Protein AF-A0A4Q2L4B0-F1 (afdb_monomer)

Solvent-accessible surface area (backbone atoms only — not comparable to full-atom values): 7880 Å² total; per-residue (Å²): 136,70,74,67,60,58,58,49,52,46,48,28,47,76,68,41,53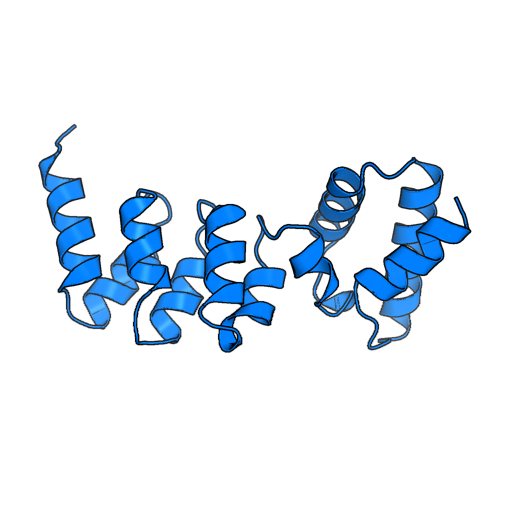,74,67,49,29,42,54,56,28,67,47,70,91,66,54,70,70,46,50,55,49,31,64,65,40,90,52,66,65,37,26,58,42,33,64,69,25,87,75,56,45,47,67,56,41,55,50,43,32,72,79,39,60,90,43,36,68,65,37,21,70,30,96,46,39,47,61,82,42,34,26,69,37,50,48,82,79,49,53,74,67,50,55,51,51,45,35,57,75,68,66,49,50,73,53,21,41,53,41,28,54,49,47,54,51,56,38,50,83,62,68,53,96,39,31,35,45,61,47,42,60,51,13,66,75,76,81

Secondary structure (DSSP, 8-state):
--HHHHHHHHHHHHHS-HHHHHHHHT-SS--HHHHHHHHT-SSHHHHHHHTT-TT--HHHHHHHHHH-GGGHHHHHTSTT--HHHHTTSBGGG--HHHHHHHHHHTT--HHHHHHHHHHHHHHHHTT---BHHHHHHHHHHH-

Sequence (143 aa):
MSNDAERNVIDLARHGTYIERLQVSGLQAIDAEVLEVLLADPDPRIVRATLQNTRVTTEMLRHLARTRPEFTEPAARHVNAPPELMGIDIIWHLGAESVDRFSRHKAATEAQRAAFIREYRQAGERHLHRSVADVWSIAEREG

Organism: NCBI:txid205332

Structure (mmCIF, N/CA/C/O backbone):
data_AF-A0A4Q2L4B0-F1
#
_entry.id   AF-A0A4Q2L4B0-F1
#
loop_
_atom_site.group_PDB
_atom_site.id
_atom_site.type_symbol
_atom_site.label_atom_id
_atom_site.label_alt_id
_atom_site.label_comp_id
_atom_site.label_asym_id
_atom_site.label_entity_id
_atom_site.label_seq_id
_atom_site.pdbx_PDB_ins_code
_atom_site.Cartn_x
_atom_site.Cartn_y
_atom_site.Cartn_z
_atom_site.occupancy
_atom_site.B_iso_or_equiv
_atom_site.auth_seq_id
_atom_site.auth_comp_id
_atom_site.auth_asym_id
_atom_site.auth_atom_id
_atom_site.pdbx_PDB_model_num
ATOM 1 N N . MET A 1 1 ? -1.117 13.606 -28.059 1.00 42.72 1 MET A N 1
ATOM 2 C CA . MET A 1 1 ? 0.245 13.487 -27.492 1.00 42.72 1 MET A CA 1
ATOM 3 C C . MET A 1 1 ? 0.585 12.003 -27.485 1.00 42.72 1 MET A C 1
ATOM 5 O O . MET A 1 1 ? -0.315 11.226 -27.212 1.00 42.72 1 MET A O 1
ATOM 9 N N . SER A 1 2 ? 1.768 11.640 -27.992 1.00 47.88 2 SER A N 1
ATOM 10 C CA . SER A 1 2 ? 2.031 10.395 -28.742 1.00 47.88 2 SER A CA 1
ATOM 11 C C . SER A 1 2 ? 2.142 9.106 -27.909 1.00 47.88 2 SER A C 1
ATOM 13 O O . SER A 1 2 ? 2.792 9.093 -26.870 1.00 47.88 2 SER A O 1
ATOM 15 N N . ASN A 1 3 ? 1.615 8.022 -28.489 1.00 52.94 3 ASN A N 1
ATOM 16 C CA . ASN A 1 3 ? 1.716 6.602 -28.113 1.00 52.94 3 ASN A CA 1
ATOM 17 C C . ASN A 1 3 ? 3.181 6.075 -28.115 1.00 52.94 3 ASN A C 1
ATOM 19 O O . ASN A 1 3 ? 3.482 5.008 -27.588 1.00 52.94 3 ASN A O 1
ATOM 23 N N . ASP A 1 4 ? 4.119 6.833 -28.698 1.00 52.28 4 ASP A N 1
ATOM 24 C CA . ASP A 1 4 ? 5.538 6.452 -28.805 1.00 52.28 4 ASP A CA 1
ATOM 25 C C . ASP A 1 4 ? 6.326 6.627 -27.496 1.00 52.28 4 ASP A C 1
ATOM 27 O O . ASP A 1 4 ? 7.305 5.918 -27.263 1.00 52.28 4 ASP A O 1
ATOM 31 N N . ALA A 1 5 ? 5.916 7.560 -26.627 1.00 56.59 5 ALA A N 1
ATOM 32 C CA . ALA A 1 5 ? 6.576 7.771 -25.336 1.00 56.59 5 ALA A CA 1
ATOM 33 C C . ALA A 1 5 ? 6.221 6.660 -24.332 1.00 56.59 5 ALA A C 1
ATOM 35 O O . ALA A 1 5 ? 7.101 6.161 -23.636 1.00 56.59 5 ALA A O 1
ATOM 36 N N . GLU A 1 6 ? 4.958 6.224 -24.306 1.00 56.88 6 GLU A N 1
ATOM 37 C CA . GLU A 1 6 ? 4.488 5.100 -23.480 1.00 56.88 6 GLU A CA 1
ATOM 38 C C . GLU A 1 6 ? 5.120 3.773 -23.921 1.00 56.88 6 GLU A C 1
ATOM 40 O O . GLU A 1 6 ? 5.590 3.007 -23.078 1.00 56.88 6 GLU A O 1
ATOM 45 N N . ARG A 1 7 ? 5.240 3.546 -25.241 1.00 59.50 7 ARG A N 1
ATOM 46 C CA . ARG A 1 7 ? 5.923 2.368 -25.801 1.00 59.50 7 ARG A CA 1
ATOM 47 C C . ARG A 1 7 ? 7.394 2.284 -25.363 1.00 59.50 7 ARG A C 1
ATOM 49 O O . ARG A 1 7 ? 7.885 1.192 -25.116 1.00 59.50 7 ARG A O 1
ATOM 56 N N . ASN A 1 8 ? 8.068 3.419 -25.171 1.00 83.62 8 ASN A N 1
ATOM 57 C CA . ASN A 1 8 ? 9.431 3.447 -24.633 1.00 83.62 8 ASN A CA 1
ATOM 58 C C . ASN A 1 8 ? 9.473 3.093 -23.131 1.00 83.62 8 ASN A C 1
ATOM 60 O O . ASN A 1 8 ? 10.311 2.313 -22.690 1.00 83.62 8 ASN A O 1
ATOM 64 N N . VAL A 1 9 ? 8.539 3.609 -22.327 1.00 92.31 9 VAL A N 1
ATOM 65 C CA . VAL A 1 9 ? 8.554 3.401 -20.867 1.00 92.31 9 VAL A CA 1
ATOM 66 C C . VAL A 1 9 ? 8.323 1.937 -20.482 1.00 92.31 9 VAL A C 1
ATOM 68 O O . VAL A 1 9 ? 9.018 1.423 -19.602 1.00 92.31 9 VAL A O 1
ATOM 71 N N . ILE A 1 10 ? 7.381 1.250 -21.136 1.00 95.00 10 ILE A N 1
ATOM 72 C CA . ILE A 1 10 ? 7.123 -0.170 -20.852 1.00 95.00 10 ILE A CA 1
ATOM 73 C C . ILE A 1 10 ? 8.299 -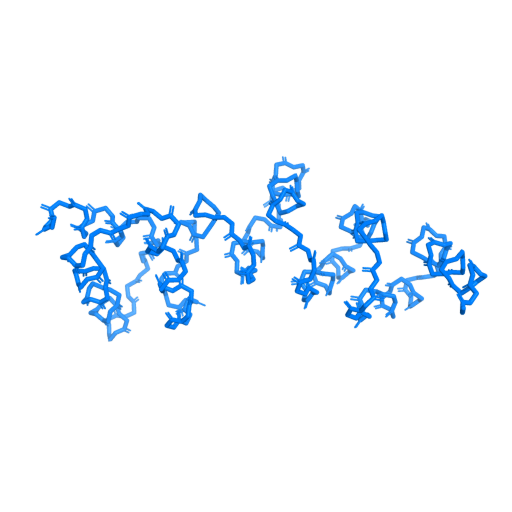1.062 -21.276 1.00 95.00 10 ILE A C 1
ATOM 75 O O . ILE A 1 10 ? 8.648 -1.996 -20.552 1.00 95.00 10 ILE A O 1
ATOM 79 N N . ASP A 1 11 ? 8.960 -0.746 -22.393 1.00 95.12 11 ASP A N 1
ATOM 80 C CA . ASP A 1 11 ? 10.143 -1.477 -22.852 1.00 95.12 11 ASP A CA 1
ATOM 81 C C . ASP A 1 11 ? 11.314 -1.291 -21.879 1.00 95.12 11 ASP A C 1
ATOM 83 O O . ASP A 1 11 ? 11.961 -2.270 -21.500 1.00 95.12 11 ASP A O 1
ATOM 87 N N . LEU A 1 12 ? 11.532 -0.069 -21.378 1.00 95.44 12 LEU A N 1
ATOM 88 C CA . LEU A 1 12 ? 12.518 0.193 -20.328 1.00 95.44 12 LEU A CA 1
ATOM 89 C C . LEU A 1 12 ? 12.186 -0.562 -19.037 1.00 95.44 12 LEU A C 1
ATOM 91 O O . LEU A 1 12 ? 13.081 -1.160 -18.449 1.00 95.44 12 LEU A O 1
ATOM 95 N N . ALA A 1 13 ? 10.920 -0.603 -18.616 1.00 96.50 13 ALA A N 1
ATOM 96 C CA . ALA A 1 13 ? 10.504 -1.344 -17.425 1.00 96.50 13 ALA A CA 1
ATOM 97 C C . ALA A 1 13 ? 10.725 -2.862 -17.555 1.00 96.50 13 ALA A C 1
ATOM 99 O O . ALA A 1 13 ? 11.066 -3.513 -16.572 1.00 96.50 13 ALA A O 1
ATOM 100 N N . ARG A 1 14 ? 10.554 -3.438 -18.751 1.00 96.25 14 ARG A N 1
ATOM 101 C CA . ARG A 1 14 ? 10.717 -4.885 -18.983 1.00 96.25 14 ARG A CA 1
ATOM 102 C C . ARG A 1 14 ? 12.157 -5.300 -19.256 1.00 96.25 14 ARG A C 1
ATOM 104 O O . ARG A 1 14 ? 12.585 -6.375 -18.836 1.00 96.25 14 ARG A O 1
ATOM 111 N N . HIS A 1 15 ? 12.880 -4.483 -20.011 1.00 95.19 15 HIS A N 1
ATOM 112 C CA . HIS A 1 15 ? 14.128 -4.879 -20.665 1.00 95.19 15 HIS A CA 1
ATOM 113 C C . HIS A 1 15 ? 15.272 -3.889 -20.455 1.00 95.19 15 HIS A C 1
ATOM 115 O O . HIS A 1 15 ? 16.407 -4.190 -20.825 1.00 95.19 15 HIS A O 1
ATOM 121 N N . GLY A 1 16 ? 15.002 -2.738 -19.842 1.00 95.31 16 GLY A N 1
ATOM 122 C CA . GLY A 1 16 ? 16.029 -1.775 -19.490 1.00 95.31 16 GLY A CA 1
ATOM 123 C C . GLY A 1 16 ? 17.022 -2.338 -18.477 1.00 95.31 16 GLY A C 1
ATOM 124 O O . GLY A 1 16 ? 16.771 -3.304 -17.747 1.00 95.31 16 GLY A O 1
ATOM 125 N N . THR A 1 17 ? 18.172 -1.692 -18.407 1.00 96.75 17 THR A N 1
ATOM 126 C CA . THR A 1 17 ? 19.157 -1.857 -17.343 1.00 96.75 17 THR A CA 1
ATOM 127 C C . THR A 1 17 ? 18.541 -1.567 -15.972 1.00 96.75 17 THR A C 1
ATOM 129 O O . THR A 1 17 ? 17.500 -0.924 -15.847 1.00 96.75 17 THR A O 1
ATOM 132 N N . TYR A 1 18 ? 19.219 -1.998 -14.904 1.00 96.19 18 TYR A N 1
ATOM 133 C CA . TYR A 1 18 ? 18.809 -1.671 -13.534 1.00 96.19 18 TYR A CA 1
ATOM 134 C C . TYR A 1 18 ? 18.565 -0.162 -13.33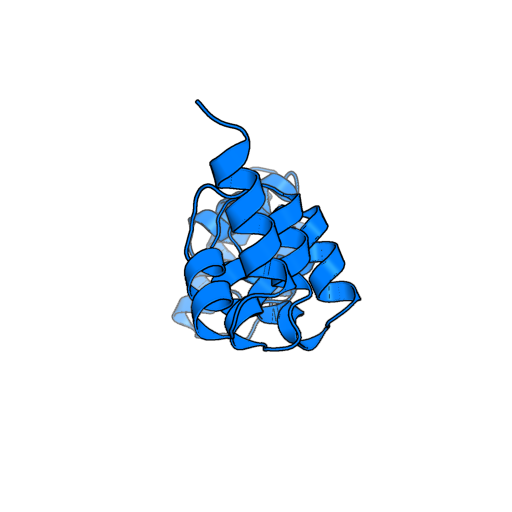4 1.00 96.19 18 TYR A C 1
ATOM 136 O O . TYR A 1 18 ? 17.588 0.222 -12.698 1.00 96.19 18 TYR A O 1
ATOM 144 N N . ILE A 1 19 ? 19.429 0.692 -13.897 1.00 96.62 19 ILE A N 1
ATOM 145 C CA . ILE A 1 19 ? 19.315 2.151 -13.762 1.00 96.62 19 ILE A CA 1
ATOM 146 C C . ILE A 1 19 ? 18.072 2.675 -14.480 1.00 96.62 19 ILE A C 1
ATOM 148 O O . ILE A 1 19 ? 17.344 3.476 -13.902 1.00 96.62 19 ILE A O 1
ATOM 152 N N . GLU A 1 20 ? 17.797 2.199 -15.693 1.00 96.44 20 GLU A N 1
ATOM 153 C CA . GLU A 1 20 ? 16.612 2.608 -16.453 1.00 96.44 20 GLU A CA 1
ATOM 154 C C . GLU A 1 20 ? 15.327 2.169 -15.749 1.00 96.44 20 GLU A C 1
ATOM 156 O O . GLU A 1 20 ? 14.430 2.983 -15.547 1.00 96.44 20 GLU A O 1
ATOM 161 N N . ARG A 1 21 ? 15.256 0.920 -15.271 1.00 97.88 21 ARG A N 1
ATOM 162 C CA . ARG A 1 21 ? 14.095 0.442 -14.503 1.00 97.88 21 ARG A CA 1
ATOM 163 C C . ARG A 1 21 ? 13.897 1.233 -13.213 1.00 97.88 21 ARG A C 1
ATOM 165 O O . ARG A 1 21 ? 12.767 1.579 -12.874 1.00 97.88 21 ARG A O 1
ATOM 172 N N . LEU A 1 22 ? 14.986 1.585 -12.523 1.00 96.38 22 LEU A N 1
ATOM 173 C CA . LEU A 1 22 ? 14.922 2.411 -11.317 1.00 96.38 22 LEU A CA 1
ATOM 174 C C . LEU A 1 22 ? 14.403 3.816 -11.638 1.00 96.38 22 LEU A C 1
ATOM 176 O O . LEU A 1 22 ? 13.554 4.335 -10.91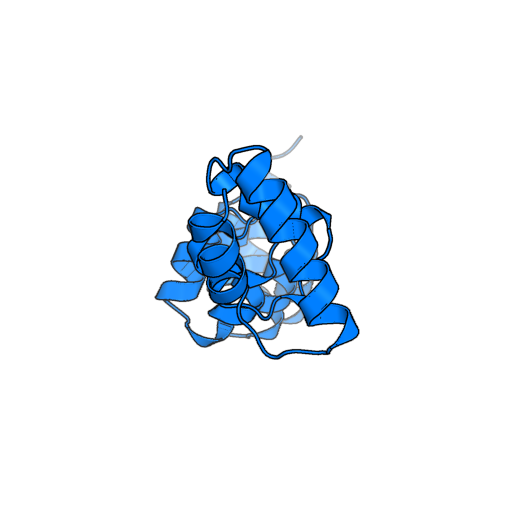5 1.00 96.38 22 LEU A O 1
ATOM 180 N N . GLN A 1 23 ? 14.857 4.416 -12.738 1.00 95.19 23 GLN A N 1
ATOM 181 C CA . GLN A 1 23 ? 14.352 5.706 -13.206 1.00 95.19 23 GLN A CA 1
ATOM 182 C C . GLN A 1 23 ? 12.859 5.642 -13.531 1.00 95.19 23 GLN A C 1
ATOM 184 O O . GLN A 1 23 ? 12.111 6.502 -13.066 1.00 95.19 23 GLN A O 1
ATOM 189 N N . VAL A 1 24 ? 12.412 4.606 -14.252 1.00 96.25 24 VAL A N 1
ATOM 190 C CA . VAL A 1 24 ? 10.988 4.413 -14.561 1.00 96.25 24 VAL A CA 1
ATOM 191 C C . VAL A 1 24 ? 10.167 4.249 -13.280 1.00 96.25 24 VAL A C 1
ATOM 193 O O . VAL A 1 24 ? 9.121 4.879 -13.152 1.00 96.25 24 VAL A O 1
ATOM 196 N N . SER A 1 25 ? 10.658 3.496 -12.290 1.00 95.94 25 SER A N 1
ATOM 197 C CA . SER A 1 25 ? 9.962 3.320 -11.004 1.00 95.94 25 SER A CA 1
ATOM 198 C C . SER A 1 25 ? 9.775 4.613 -10.201 1.00 95.94 25 SER A C 1
ATOM 200 O O . SER A 1 25 ? 8.859 4.703 -9.386 1.00 95.94 25 SER A O 1
ATOM 202 N N . GLY A 1 26 ? 10.611 5.628 -10.445 1.00 93.19 26 GLY A N 1
ATOM 203 C CA . GLY A 1 26 ? 10.489 6.949 -9.828 1.00 93.19 26 GLY A CA 1
ATOM 204 C C . GLY A 1 26 ? 9.459 7.864 -10.498 1.00 93.19 26 GLY A C 1
ATOM 205 O O . GLY A 1 26 ? 9.128 8.917 -9.949 1.00 93.19 26 GLY A O 1
ATOM 206 N N . LEU A 1 27 ? 8.940 7.497 -11.672 1.00 93.88 27 LEU A N 1
ATOM 207 C CA . LEU A 1 27 ? 7.930 8.285 -12.372 1.00 93.88 27 LEU A CA 1
ATOM 208 C C . LEU A 1 27 ? 6.572 8.125 -11.683 1.00 93.88 27 LEU A C 1
ATOM 210 O O . LEU A 1 27 ? 6.104 7.013 -11.468 1.00 93.88 27 LEU A O 1
ATOM 214 N N . GLN A 1 28 ? 5.909 9.240 -11.366 1.00 90.56 28 GLN A N 1
ATOM 215 C CA . GLN A 1 28 ? 4.589 9.222 -10.715 1.00 90.56 28 GLN A CA 1
ATOM 216 C C . GLN A 1 28 ? 3.435 9.010 -11.704 1.00 90.56 28 GLN A C 1
ATOM 218 O O . GLN A 1 28 ? 2.405 8.443 -11.350 1.00 90.56 28 GLN A O 1
ATOM 223 N N . ALA A 1 29 ? 3.599 9.444 -12.953 1.00 90.19 29 ALA A N 1
ATOM 224 C CA . ALA A 1 29 ? 2.587 9.338 -14.000 1.00 90.19 29 ALA A CA 1
ATOM 225 C C . ALA A 1 29 ? 2.950 8.225 -14.994 1.00 90.19 29 ALA A C 1
ATOM 227 O O . ALA A 1 29 ? 3.299 8.505 -16.135 1.00 90.19 29 ALA A O 1
ATOM 228 N N . ILE A 1 30 ? 2.894 6.976 -14.529 1.00 92.62 30 ILE A N 1
ATOM 229 C CA . ILE A 1 30 ? 3.030 5.774 -15.363 1.00 92.62 30 ILE A CA 1
ATOM 230 C C . ILE A 1 30 ? 1.771 4.921 -15.269 1.00 92.62 30 ILE A C 1
ATOM 232 O O . ILE A 1 30 ? 1.031 4.981 -14.279 1.00 92.62 30 ILE A O 1
ATOM 236 N N . ASP A 1 31 ? 1.525 4.154 -16.322 1.00 94.00 31 ASP A N 1
ATOM 237 C CA . ASP A 1 31 ? 0.328 3.337 -16.436 1.00 94.00 31 ASP A CA 1
ATOM 238 C C . ASP A 1 31 ? 0.374 2.095 -15.553 1.00 94.00 31 ASP A C 1
ATOM 240 O O . ASP A 1 31 ? 1.430 1.637 -15.111 1.00 94.00 31 ASP A O 1
ATOM 244 N N . ALA A 1 32 ? -0.813 1.533 -15.321 1.00 94.81 32 ALA A N 1
ATOM 245 C CA . ALA A 1 32 ? -0.992 0.339 -14.507 1.00 94.81 32 ALA A CA 1
ATOM 246 C C . ALA A 1 32 ? -0.132 -0.835 -15.002 1.00 94.81 32 ALA A C 1
ATOM 248 O O . ALA A 1 32 ? 0.496 -1.503 -14.188 1.00 94.81 32 ALA A O 1
ATOM 249 N N . GLU A 1 33 ? -0.029 -1.036 -16.319 1.00 95.62 33 GLU A N 1
ATOM 250 C CA . GLU A 1 33 ? 0.789 -2.111 -16.896 1.00 95.62 33 GLU A CA 1
ATOM 251 C C . GLU A 1 33 ? 2.281 -1.956 -16.549 1.00 95.62 33 GLU A C 1
ATOM 253 O O . GLU A 1 33 ? 2.948 -2.930 -16.202 1.00 95.62 33 GLU A O 1
ATOM 258 N N . VAL A 1 34 ? 2.809 -0.726 -16.575 1.00 97.12 34 VAL A N 1
ATOM 259 C CA . VAL A 1 34 ? 4.204 -0.443 -16.199 1.00 97.12 34 VAL A CA 1
ATOM 260 C C . VAL A 1 34 ? 4.421 -0.727 -14.712 1.00 97.12 34 VAL A C 1
ATOM 262 O O . VAL A 1 34 ? 5.415 -1.348 -14.339 1.00 97.12 34 VAL A O 1
ATOM 265 N N . LEU A 1 35 ? 3.478 -0.315 -13.858 1.00 98.00 35 LEU A N 1
ATOM 266 C CA . LEU A 1 35 ? 3.532 -0.589 -12.420 1.00 98.00 35 LEU A CA 1
ATOM 267 C C . LEU A 1 35 ? 3.529 -2.093 -12.128 1.00 98.00 35 LEU A C 1
ATOM 269 O O . LEU A 1 35 ? 4.320 -2.545 -11.307 1.00 98.00 35 LEU A O 1
ATOM 273 N N . GLU A 1 36 ? 2.689 -2.876 -12.807 1.00 97.75 36 GLU A N 1
ATOM 274 C CA . GLU A 1 36 ? 2.648 -4.335 -12.640 1.00 97.75 36 GLU A CA 1
ATOM 275 C C . GLU A 1 36 ? 3.983 -4.989 -13.001 1.00 97.75 36 GLU A C 1
ATOM 277 O O . GLU A 1 36 ? 4.484 -5.817 -12.237 1.00 97.75 36 GLU A O 1
ATOM 282 N N . VAL A 1 37 ? 4.599 -4.571 -14.113 1.00 97.88 37 VAL A N 1
ATOM 283 C CA . VAL A 1 37 ? 5.932 -5.045 -14.512 1.00 97.88 37 VAL A CA 1
ATOM 284 C C . VAL A 1 37 ? 6.970 -4.733 -13.432 1.00 97.88 37 VAL A C 1
ATOM 286 O O . VAL A 1 37 ? 7.726 -5.618 -13.035 1.00 97.88 37 VAL A O 1
ATOM 289 N N . LEU A 1 38 ? 6.995 -3.502 -12.921 1.00 98.25 38 LEU A N 1
ATOM 290 C CA . LEU A 1 38 ? 7.986 -3.086 -11.928 1.00 98.25 38 LEU A CA 1
ATOM 291 C C . LEU A 1 38 ? 7.765 -3.712 -10.540 1.00 98.25 38 LEU A C 1
ATOM 293 O O . LEU A 1 38 ? 8.728 -3.989 -9.825 1.00 98.25 38 LEU A O 1
ATOM 297 N N . LEU A 1 39 ? 6.519 -3.982 -10.141 1.00 98.38 39 LEU A N 1
ATOM 298 C CA . LEU A 1 39 ? 6.218 -4.709 -8.898 1.00 98.38 39 LEU A CA 1
ATOM 299 C C . LEU A 1 39 ? 6.627 -6.190 -8.980 1.00 98.38 39 LEU A C 1
ATOM 301 O O . LEU A 1 39 ? 6.937 -6.817 -7.960 1.00 98.38 39 LEU A O 1
ATOM 305 N N . ALA A 1 40 ? 6.680 -6.740 -10.193 1.00 97.94 40 ALA A N 1
ATOM 306 C CA . ALA A 1 40 ? 7.211 -8.068 -10.470 1.00 97.94 40 ALA A CA 1
ATOM 307 C C . ALA A 1 40 ? 8.744 -8.094 -10.657 1.00 97.94 40 ALA A C 1
ATOM 309 O O . ALA A 1 40 ? 9.303 -9.177 -10.833 1.00 97.94 40 ALA A O 1
ATOM 310 N N . ASP A 1 41 ? 9.440 -6.949 -10.589 1.00 98.31 41 ASP A N 1
ATOM 311 C CA . ASP A 1 41 ? 10.884 -6.874 -10.846 1.00 98.31 41 ASP A CA 1
ATOM 312 C C . ASP A 1 41 ? 11.680 -7.760 -9.869 1.00 98.31 41 ASP A C 1
ATOM 314 O O . ASP A 1 41 ? 11.435 -7.728 -8.654 1.00 98.31 41 ASP A O 1
ATOM 318 N N . PRO A 1 42 ? 12.651 -8.555 -10.349 1.00 96.88 42 PRO A N 1
ATOM 319 C CA . PRO A 1 42 ? 13.456 -9.400 -9.477 1.00 96.88 42 PRO A CA 1
ATOM 320 C C . PRO A 1 42 ? 14.292 -8.607 -8.459 1.00 96.88 42 PRO A C 1
ATOM 322 O O . PRO A 1 42 ? 14.573 -9.148 -7.390 1.00 96.88 42 PRO A O 1
ATOM 325 N N . ASP A 1 43 ? 14.680 -7.354 -8.738 1.00 97.94 43 ASP A N 1
ATOM 326 C CA . ASP A 1 43 ? 15.449 -6.526 -7.802 1.00 97.94 43 ASP A CA 1
ATOM 327 C C . ASP A 1 43 ? 14.521 -5.840 -6.774 1.00 97.94 43 ASP A C 1
ATOM 329 O O . ASP A 1 43 ? 13.705 -4.980 -7.129 1.00 97.94 43 ASP A O 1
ATOM 333 N N . PRO A 1 44 ? 14.669 -6.133 -5.465 1.00 97.62 44 PRO A N 1
ATOM 334 C CA . PRO A 1 44 ? 13.824 -5.550 -4.426 1.00 97.62 44 PRO A CA 1
ATOM 335 C C . PRO A 1 44 ? 13.863 -4.023 -4.327 1.00 97.62 44 PRO A C 1
ATOM 337 O O . PRO A 1 44 ? 12.932 -3.424 -3.783 1.00 97.62 44 PRO A O 1
ATOM 340 N N . ARG A 1 45 ? 14.929 -3.374 -4.807 1.00 97.25 45 ARG A N 1
ATOM 341 C CA . ARG A 1 45 ? 15.052 -1.910 -4.794 1.00 97.25 45 ARG A CA 1
ATOM 342 C C . ARG A 1 45 ? 14.091 -1.267 -5.787 1.00 97.25 45 ARG A C 1
ATOM 344 O O . ARG A 1 45 ? 13.508 -0.239 -5.455 1.00 97.25 45 ARG A O 1
ATOM 351 N N . ILE A 1 46 ? 13.871 -1.903 -6.939 1.00 98.31 46 ILE A N 1
ATOM 352 C CA . ILE A 1 46 ? 12.899 -1.452 -7.944 1.00 98.31 46 ILE A CA 1
ATOM 353 C C . ILE A 1 46 ? 11.482 -1.557 -7.388 1.00 98.31 46 ILE A C 1
ATOM 355 O O . ILE A 1 46 ? 10.722 -0.593 -7.439 1.00 98.31 46 ILE A O 1
ATOM 359 N N . VAL A 1 47 ? 11.148 -2.686 -6.761 1.00 98.44 47 VAL A N 1
ATOM 360 C CA . VAL A 1 47 ? 9.830 -2.892 -6.140 1.00 98.44 47 VAL A CA 1
ATOM 361 C C . VAL A 1 47 ? 9.570 -1.849 -5.051 1.00 98.44 47 VAL A C 1
ATOM 363 O O . VAL A 1 47 ? 8.516 -1.218 -5.028 1.00 98.44 47 VAL A O 1
ATOM 366 N N . ARG A 1 48 ? 10.548 -1.605 -4.165 1.00 97.25 48 ARG A N 1
ATOM 367 C CA . ARG A 1 48 ? 10.430 -0.597 -3.094 1.00 97.25 48 ARG A CA 1
ATOM 368 C C . ARG A 1 48 ? 10.271 0.822 -3.634 1.00 97.25 48 ARG A C 1
ATOM 370 O O . ARG A 1 48 ? 9.487 1.581 -3.069 1.00 97.25 48 ARG A O 1
ATOM 377 N N . ALA A 1 49 ? 10.992 1.174 -4.697 1.00 97.31 49 ALA A N 1
ATOM 378 C CA . ALA A 1 49 ? 10.840 2.464 -5.363 1.00 97.31 49 ALA A CA 1
ATOM 379 C C . ALA A 1 49 ? 9.454 2.595 -6.014 1.00 97.31 49 ALA A C 1
ATOM 381 O O . ALA A 1 49 ? 8.785 3.607 -5.836 1.00 97.31 49 ALA A O 1
ATOM 382 N N . THR A 1 50 ? 8.970 1.530 -6.655 1.00 98.00 50 THR A N 1
ATOM 383 C CA . THR A 1 50 ? 7.635 1.476 -7.272 1.00 98.00 50 THR A CA 1
ATOM 384 C C . THR A 1 50 ? 6.520 1.639 -6.240 1.00 98.00 50 THR A C 1
ATOM 386 O O . THR A 1 50 ? 5.542 2.334 -6.493 1.00 98.00 50 THR A O 1
ATOM 389 N N . LEU A 1 51 ? 6.689 1.086 -5.035 1.00 97.19 51 LEU A N 1
ATOM 390 C CA . LEU A 1 51 ? 5.780 1.297 -3.902 1.00 97.19 51 LEU A CA 1
ATOM 391 C C . LEU A 1 51 ? 5.770 2.744 -3.370 1.00 97.19 51 LEU A C 1
ATOM 393 O O . LEU A 1 51 ? 5.036 3.028 -2.436 1.00 97.19 51 LEU A O 1
ATOM 397 N N . GLN A 1 52 ? 6.562 3.672 -3.909 1.00 95.31 52 GLN A N 1
ATOM 398 C CA . GLN A 1 52 ? 6.395 5.107 -3.631 1.00 95.31 52 GLN A CA 1
ATOM 399 C C . GLN A 1 52 ? 5.416 5.780 -4.606 1.00 95.31 52 GLN A C 1
ATOM 401 O O . GLN A 1 52 ? 5.119 6.969 -4.470 1.00 95.31 52 GLN A O 1
ATOM 406 N N . ASN A 1 53 ? 4.925 5.058 -5.615 1.00 96.19 53 ASN A N 1
ATOM 407 C CA . ASN A 1 53 ? 3.989 5.590 -6.589 1.00 96.19 53 ASN A CA 1
ATOM 408 C C . ASN A 1 53 ? 2.544 5.480 -6.078 1.00 96.19 53 ASN A C 1
ATOM 410 O O . ASN A 1 53 ? 1.986 4.395 -5.925 1.00 96.19 53 ASN A O 1
ATOM 414 N N . THR A 1 54 ? 1.898 6.633 -5.902 1.00 94.19 54 THR A N 1
ATOM 415 C CA . THR A 1 54 ? 0.521 6.741 -5.385 1.00 94.19 54 THR A CA 1
ATOM 416 C C . THR A 1 54 ? -0.556 6.140 -6.297 1.00 94.19 54 THR A C 1
ATOM 418 O O . THR A 1 54 ? -1.702 5.998 -5.872 1.00 94.19 54 THR A O 1
ATOM 421 N N . ARG A 1 55 ? -0.217 5.760 -7.534 1.00 95.94 55 ARG A N 1
ATOM 422 C CA . ARG A 1 55 ? -1.101 5.058 -8.477 1.00 95.94 55 ARG A CA 1
ATOM 423 C C . ARG A 1 55 ? -1.064 3.540 -8.311 1.00 95.94 55 ARG A C 1
ATOM 425 O O . ARG A 1 55 ? -1.899 2.866 -8.910 1.00 95.94 55 ARG A O 1
ATOM 432 N N . VAL A 1 56 ? -0.159 2.991 -7.490 1.00 97.25 56 VAL A N 1
ATOM 433 C CA . VAL A 1 56 ? -0.206 1.572 -7.112 1.00 97.25 56 VAL A CA 1
ATOM 434 C C . VAL A 1 56 ? -1.530 1.301 -6.404 1.00 97.25 56 VAL A C 1
ATOM 436 O O . VAL A 1 56 ? -1.844 1.897 -5.369 1.00 97.25 56 VAL A O 1
ATOM 439 N N . THR A 1 57 ? -2.330 0.420 -6.991 1.00 96.69 57 THR A N 1
ATOM 440 C CA . THR A 1 57 ? -3.702 0.164 -6.550 1.00 96.69 57 THR A CA 1
ATOM 441 C C . THR A 1 57 ? -3.754 -0.827 -5.392 1.00 96.69 57 THR A C 1
ATOM 443 O O . THR A 1 57 ? -2.831 -1.607 -5.163 1.00 96.69 57 THR A O 1
ATOM 446 N N . THR A 1 58 ? -4.883 -0.852 -4.687 1.00 95.25 58 THR A N 1
ATOM 447 C CA . THR A 1 58 ? -5.164 -1.864 -3.664 1.00 95.25 58 THR A CA 1
ATOM 448 C C . THR A 1 58 ? -5.013 -3.296 -4.191 1.00 95.25 58 THR A C 1
ATOM 450 O O . THR A 1 58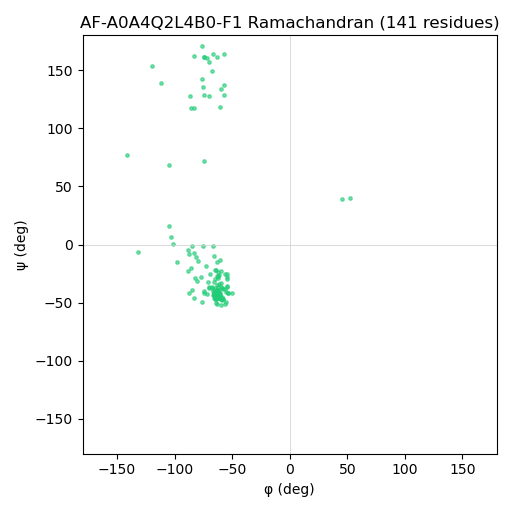 ? -4.426 -4.133 -3.507 1.00 95.25 58 THR A O 1
ATOM 453 N N . GLU A 1 59 ? -5.481 -3.581 -5.410 1.00 97.44 59 GLU A N 1
ATOM 454 C CA . GLU A 1 59 ? -5.364 -4.917 -6.013 1.00 97.44 59 GLU A CA 1
ATOM 455 C C . GLU A 1 59 ? -3.911 -5.300 -6.301 1.00 97.44 59 GLU A C 1
ATOM 457 O O . GLU A 1 59 ? -3.504 -6.427 -6.017 1.00 97.44 59 GLU A O 1
ATOM 462 N N . MET A 1 60 ? -3.095 -4.354 -6.776 1.00 98.25 60 MET A N 1
ATOM 463 C CA . MET A 1 60 ? -1.658 -4.574 -6.966 1.00 98.25 60 MET A CA 1
ATOM 464 C C . MET A 1 60 ? -0.954 -4.890 -5.642 1.00 98.25 60 MET A C 1
ATOM 466 O O . MET A 1 60 ? -0.136 -5.805 -5.589 1.00 98.25 60 MET A O 1
ATOM 470 N N . LEU A 1 61 ? -1.294 -4.187 -4.555 1.00 97.94 61 LEU A N 1
ATOM 471 C CA . LEU A 1 61 ? -0.725 -4.447 -3.226 1.00 97.94 61 LEU A CA 1
ATOM 472 C C . LEU A 1 61 ? -1.126 -5.823 -2.689 1.00 97.94 61 LEU A C 1
ATOM 474 O O . LEU A 1 61 ? -0.277 -6.543 -2.164 1.00 97.94 61 LEU A O 1
ATOM 478 N N . ARG A 1 62 ? -2.400 -6.212 -2.847 1.00 97.00 62 ARG A N 1
ATOM 479 C CA . ARG A 1 62 ? -2.885 -7.558 -2.492 1.00 97.00 62 ARG A CA 1
ATOM 480 C C . ARG A 1 62 ? -2.141 -8.629 -3.270 1.00 97.00 62 ARG A C 1
ATOM 482 O O . ARG A 1 62 ? -1.698 -9.620 -2.689 1.00 97.00 62 ARG A O 1
ATOM 489 N N . HIS A 1 63 ? -2.005 -8.428 -4.579 1.00 97.88 63 HIS A N 1
ATOM 490 C CA . HIS A 1 63 ? -1.279 -9.347 -5.436 1.00 97.88 63 HIS A CA 1
ATOM 491 C C . HIS A 1 63 ? 0.174 -9.481 -4.973 1.00 97.88 63 HIS A C 1
ATOM 493 O O . HIS A 1 63 ? 0.603 -10.600 -4.702 1.00 97.88 63 HIS A O 1
ATOM 499 N N . LEU A 1 64 ? 0.875 -8.356 -4.793 1.00 98.12 64 LEU A N 1
ATOM 500 C CA . LEU A 1 64 ? 2.266 -8.314 -4.352 1.00 98.12 64 LEU A CA 1
ATOM 501 C C . LEU A 1 64 ? 2.469 -9.035 -3.016 1.00 98.12 64 LEU A C 1
ATOM 503 O O . LEU A 1 64 ? 3.327 -9.906 -2.934 1.00 98.12 64 LEU A O 1
ATOM 507 N N . ALA A 1 65 ? 1.674 -8.718 -1.990 1.00 96.88 65 ALA A N 1
ATOM 508 C CA . ALA A 1 65 ? 1.802 -9.337 -0.668 1.00 96.88 65 ALA A CA 1
ATOM 509 C C . ALA A 1 65 ? 1.567 -10.858 -0.711 1.00 96.88 65 ALA A C 1
ATOM 511 O O . ALA A 1 65 ? 2.211 -11.614 0.014 1.00 96.88 65 ALA A O 1
ATOM 512 N N . ARG A 1 66 ? 0.677 -11.325 -1.595 1.00 97.06 66 ARG A N 1
ATOM 513 C CA . ARG A 1 66 ? 0.396 -12.753 -1.785 1.00 97.06 66 ARG A CA 1
ATOM 514 C C . ARG A 1 66 ? 1.512 -13.482 -2.532 1.00 97.06 66 ARG A C 1
ATOM 516 O O . ARG A 1 66 ? 1.818 -14.618 -2.189 1.00 97.06 66 ARG A O 1
ATOM 523 N N . THR A 1 67 ? 2.071 -12.881 -3.580 1.00 97.56 67 THR A N 1
ATOM 524 C CA . THR A 1 67 ? 3.077 -13.538 -4.432 1.00 97.56 67 THR A CA 1
ATOM 525 C C . THR A 1 67 ? 4.502 -13.344 -3.932 1.00 97.56 67 THR A C 1
ATOM 527 O O . THR A 1 67 ? 5.376 -14.131 -4.284 1.00 97.56 67 THR A O 1
ATOM 530 N N . ARG A 1 68 ? 4.745 -12.297 -3.137 1.00 97.31 68 ARG A N 1
ATOM 531 C CA . ARG A 1 68 ? 6.058 -11.903 -2.617 1.00 97.31 68 ARG A CA 1
ATOM 532 C C . ARG A 1 68 ? 5.935 -11.417 -1.165 1.00 97.31 68 ARG A C 1
ATOM 534 O O . ARG A 1 68 ? 5.931 -10.205 -0.912 1.00 97.31 68 ARG A O 1
ATOM 541 N N . PRO A 1 69 ? 5.799 -12.348 -0.200 1.00 95.62 69 PRO A N 1
ATOM 542 C CA . PRO A 1 69 ? 5.547 -12.027 1.205 1.00 95.62 69 PRO A CA 1
ATOM 543 C C . PRO A 1 69 ? 6.565 -11.064 1.829 1.00 95.62 69 PRO A C 1
ATOM 545 O O . PRO A 1 69 ? 6.216 -10.323 2.748 1.00 95.62 69 PRO A O 1
ATOM 548 N N . GLU A 1 70 ? 7.792 -11.007 1.305 1.00 95.62 70 GLU A N 1
ATOM 549 C CA . GLU A 1 70 ? 8.842 -10.081 1.732 1.00 95.62 70 GLU A CA 1
ATOM 550 C C . GLU A 1 70 ? 8.502 -8.590 1.516 1.00 95.62 70 GLU A C 1
ATOM 552 O O . GLU A 1 70 ? 9.143 -7.720 2.110 1.00 95.62 70 GLU A O 1
ATOM 557 N N . PHE A 1 71 ? 7.479 -8.274 0.711 1.00 96.75 71 PHE A N 1
ATOM 558 C CA . PHE A 1 71 ? 6.967 -6.910 0.517 1.00 96.75 71 PHE A CA 1
ATOM 559 C C . PHE A 1 71 ? 5.665 -6.621 1.268 1.00 96.75 71 PHE A C 1
ATOM 561 O O . PHE A 1 71 ? 5.120 -5.530 1.111 1.00 96.75 71 PHE A O 1
ATOM 568 N N . THR A 1 72 ? 5.184 -7.536 2.113 1.00 95.31 72 THR A N 1
ATOM 569 C CA . THR A 1 72 ? 3.945 -7.334 2.886 1.00 95.31 72 THR A CA 1
ATOM 570 C C . THR A 1 72 ? 4.024 -6.091 3.772 1.00 95.31 72 THR A C 1
ATOM 572 O O . THR A 1 72 ? 3.122 -5.259 3.740 1.00 95.31 72 THR A O 1
ATOM 575 N N . GLU A 1 73 ? 5.121 -5.910 4.511 1.00 91.62 73 GLU A N 1
ATOM 576 C CA . GLU A 1 73 ? 5.325 -4.731 5.365 1.00 91.62 73 GLU A CA 1
ATOM 577 C C . GLU A 1 73 ? 5.411 -3.416 4.559 1.00 91.62 73 GLU A C 1
ATOM 579 O O . GLU A 1 73 ? 4.670 -2.480 4.867 1.00 91.62 73 GLU A O 1
ATOM 584 N N . PRO A 1 74 ? 6.243 -3.301 3.499 1.00 93.56 74 PRO A N 1
ATOM 585 C CA . PRO A 1 74 ? 6.198 -2.151 2.596 1.00 93.56 74 PRO A CA 1
ATOM 586 C C . PRO A 1 74 ? 4.809 -1.868 2.009 1.00 93.56 74 PRO A C 1
ATOM 588 O O . PRO A 1 74 ? 4.402 -0.710 1.940 1.00 93.56 74 PRO A O 1
ATOM 591 N N . ALA A 1 75 ? 4.071 -2.906 1.607 1.00 95.00 75 ALA A N 1
ATOM 592 C CA . ALA A 1 75 ? 2.7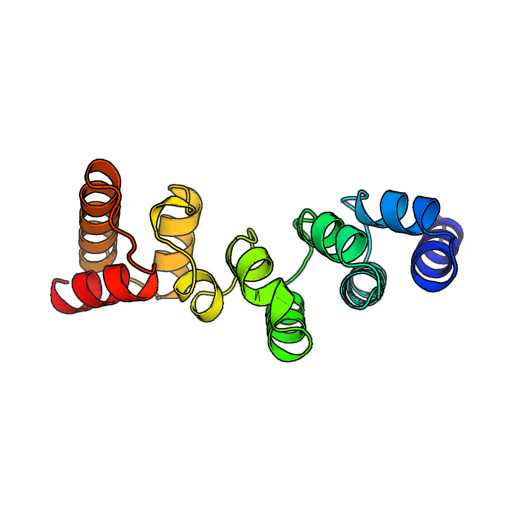32 -2.768 1.046 1.00 95.00 75 ALA A CA 1
ATOM 593 C C . ALA A 1 75 ? 1.713 -2.281 2.088 1.00 95.00 75 ALA A C 1
ATOM 595 O O . ALA A 1 75 ? 0.859 -1.464 1.756 1.00 95.00 75 ALA A O 1
ATOM 596 N N . ALA A 1 76 ? 1.829 -2.721 3.346 1.00 92.38 76 ALA A N 1
ATOM 597 C CA . ALA A 1 76 ? 0.990 -2.275 4.460 1.00 92.38 76 ALA A CA 1
ATOM 598 C C . ALA A 1 76 ? 1.137 -0.774 4.764 1.00 92.38 76 ALA A C 1
ATOM 600 O O . ALA A 1 76 ? 0.181 -0.137 5.208 1.00 92.38 76 ALA A O 1
ATOM 601 N N . ARG A 1 77 ? 2.311 -0.198 4.472 1.00 90.25 77 ARG A N 1
ATOM 602 C CA . ARG A 1 77 ? 2.608 1.238 4.630 1.00 90.25 77 ARG A CA 1
ATOM 603 C C . ARG A 1 77 ? 2.153 2.100 3.458 1.00 90.25 77 ARG A C 1
ATOM 605 O O . ARG A 1 77 ? 2.245 3.325 3.532 1.00 90.25 77 ARG A O 1
ATOM 612 N N . HIS A 1 78 ? 1.687 1.491 2.371 1.00 92.38 78 HIS A N 1
ATOM 613 C CA . HIS A 1 78 ? 1.301 2.229 1.179 1.00 92.38 78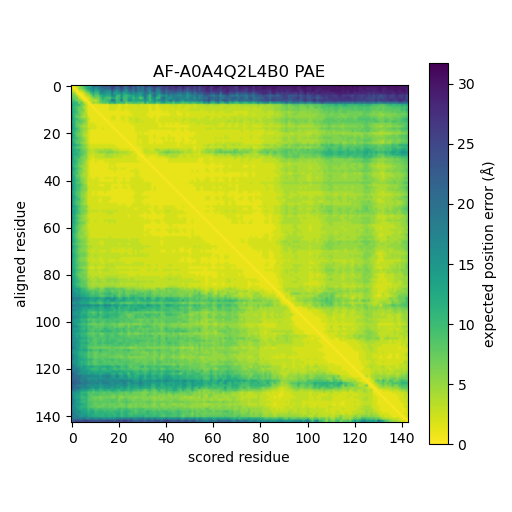 HIS A CA 1
ATOM 614 C C . HIS A 1 78 ? 0.058 3.102 1.412 1.00 92.38 78 HIS A C 1
ATOM 616 O O . HIS A 1 78 ? -0.863 2.735 2.144 1.00 92.38 78 HIS A O 1
ATOM 622 N N . VAL A 1 79 ? -0.034 4.235 0.711 1.00 89.25 79 VAL A N 1
ATOM 623 C CA . VAL A 1 79 ? -1.193 5.142 0.803 1.00 89.25 79 VAL A CA 1
ATOM 624 C C . VAL A 1 79 ? -2.509 4.476 0.360 1.00 89.25 79 VAL A C 1
ATOM 626 O O . VAL A 1 79 ? -3.580 4.809 0.851 1.00 89.25 79 VAL A O 1
ATOM 629 N N . ASN A 1 80 ? -2.438 3.470 -0.506 1.00 92.31 80 ASN A N 1
ATOM 630 C CA . ASN A 1 80 ? -3.606 2.704 -0.962 1.00 92.31 80 ASN A CA 1
ATOM 631 C C . ASN A 1 80 ? -3.694 1.304 -0.334 1.00 92.31 80 ASN A C 1
A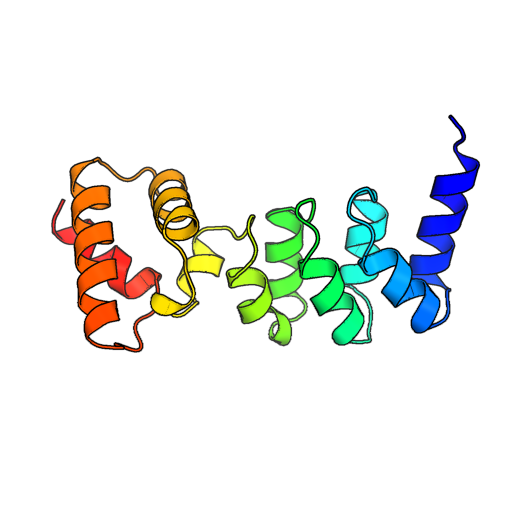TOM 633 O O . ASN A 1 80 ? -4.395 0.437 -0.867 1.00 92.31 80 ASN A O 1
ATOM 637 N N . ALA A 1 81 ? -2.956 1.059 0.755 1.00 92.81 81 ALA A N 1
ATOM 638 C CA . ALA A 1 81 ? -3.002 -0.211 1.467 1.00 92.81 81 ALA A CA 1
ATOM 639 C C . ALA A 1 81 ? -4.439 -0.515 1.923 1.00 92.81 81 ALA A C 1
ATOM 641 O O . ALA A 1 81 ? -5.073 0.342 2.544 1.00 92.81 81 ALA A O 1
ATOM 642 N N . PRO A 1 82 ? -4.975 -1.710 1.628 1.00 91.81 82 PRO A N 1
ATOM 643 C CA . PRO A 1 82 ? -6.262 -2.117 2.161 1.00 91.81 82 PRO A CA 1
ATOM 644 C C . PRO A 1 82 ? -6.170 -2.423 3.665 1.00 91.81 82 PRO A C 1
ATOM 646 O O . PRO A 1 82 ? -5.081 -2.727 4.165 1.00 91.81 82 PRO A O 1
ATOM 649 N N . PRO A 1 83 ? -7.301 -2.416 4.396 1.00 88.44 83 PRO A N 1
ATOM 650 C CA . PRO A 1 83 ? -7.321 -2.595 5.850 1.00 88.44 83 PRO A CA 1
ATOM 651 C C . PRO A 1 83 ? -6.659 -3.876 6.337 1.00 88.44 83 PRO A C 1
ATOM 653 O O . PRO A 1 83 ? -6.005 -3.865 7.373 1.00 88.44 83 PRO A O 1
ATOM 656 N N . GLU A 1 84 ? -6.825 -4.981 5.614 1.00 91.44 84 GLU A N 1
ATOM 657 C CA . GLU A 1 84 ? -6.205 -6.256 5.965 1.00 91.44 84 GLU A CA 1
ATOM 658 C C . GLU A 1 84 ? -4.674 -6.212 5.893 1.00 91.44 84 GLU A C 1
ATOM 660 O O . GLU A 1 84 ? -4.027 -6.893 6.681 1.00 91.44 84 GLU A O 1
ATOM 665 N N . LEU A 1 85 ? -4.091 -5.378 5.020 1.00 92.25 85 LEU A N 1
ATOM 666 C CA . LEU A 1 85 ? -2.644 -5.155 4.988 1.00 92.25 85 LEU A CA 1
ATOM 667 C C . LEU A 1 85 ? -2.222 -4.118 6.028 1.00 92.25 85 LEU A C 1
ATOM 669 O O . LEU A 1 85 ? -1.289 -4.371 6.782 1.00 92.25 85 LEU A O 1
ATOM 673 N N . MET A 1 86 ? -2.935 -2.990 6.133 1.00 90.56 86 MET A N 1
ATOM 674 C CA . MET A 1 86 ? -2.666 -1.968 7.158 1.00 90.56 86 MET A CA 1
ATOM 675 C C . MET A 1 86 ? -2.680 -2.561 8.572 1.00 90.56 86 MET A C 1
ATOM 677 O O . MET A 1 86 ? -1.877 -2.168 9.410 1.00 90.56 86 MET A O 1
ATOM 681 N N . GLY A 1 87 ? -3.570 -3.530 8.815 1.00 87.69 87 GLY A N 1
ATOM 682 C CA . GLY A 1 87 ? -3.719 -4.249 10.076 1.00 87.69 87 GLY A CA 1
ATOM 683 C C . GLY A 1 87 ? -2.445 -4.931 10.575 1.00 87.69 87 GLY A C 1
ATOM 684 O O . GLY A 1 87 ? -2.326 -5.128 11.780 1.00 87.69 87 GLY A O 1
ATOM 685 N N . ILE A 1 88 ? -1.515 -5.269 9.673 1.00 87.50 88 ILE A N 1
ATOM 686 C CA . ILE A 1 88 ? -0.268 -5.991 9.969 1.00 87.50 88 ILE A CA 1
ATOM 687 C C . ILE A 1 88 ? 0.806 -5.051 10.529 1.00 87.50 88 ILE A C 1
ATOM 689 O O . ILE A 1 88 ? 1.640 -5.482 11.324 1.00 87.50 88 ILE A O 1
ATOM 693 N N . ASP A 1 89 ? 0.812 -3.779 10.123 1.00 85.62 89 ASP A N 1
ATOM 694 C CA . ASP A 1 89 ? 1.863 -2.857 10.547 1.00 85.62 89 ASP A CA 1
ATOM 695 C C . ASP A 1 89 ? 1.678 -2.423 12.005 1.00 85.62 89 ASP A C 1
ATOM 697 O O . ASP A 1 89 ? 0.606 -2.538 12.608 1.00 85.62 89 ASP A O 1
ATOM 701 N N . ILE A 1 90 ? 2.759 -1.909 12.579 1.00 84.12 90 ILE A N 1
ATOM 702 C CA . ILE A 1 90 ? 2.757 -1.344 13.920 1.00 84.12 90 ILE A CA 1
ATOM 703 C C . ILE A 1 90 ? 2.085 0.023 13.865 1.00 84.12 90 ILE A C 1
ATOM 705 O O . ILE A 1 90 ? 2.384 0.859 13.010 1.00 84.12 90 ILE A O 1
ATOM 709 N N . ILE A 1 91 ? 1.212 0.266 14.834 1.00 80.12 91 ILE A N 1
ATOM 710 C CA . ILE A 1 91 ? 0.373 1.461 14.906 1.00 80.12 91 ILE A CA 1
ATOM 711 C C . ILE A 1 91 ? 1.177 2.792 14.836 1.00 80.12 91 ILE A C 1
ATOM 713 O O . ILE A 1 91 ? 0.675 3.745 14.253 1.00 80.12 91 ILE A O 1
ATOM 717 N N . TRP A 1 92 ? 2.442 2.861 15.299 1.00 77.94 92 TRP A N 1
ATOM 718 C CA . TRP A 1 92 ? 3.293 4.080 15.224 1.00 77.94 92 TRP A CA 1
ATOM 719 C C . TRP A 1 92 ? 3.808 4.438 13.841 1.00 77.94 92 TRP A C 1
ATOM 721 O O . TRP A 1 92 ? 4.259 5.563 13.638 1.00 77.94 92 TRP A O 1
ATOM 731 N N . HIS A 1 93 ? 3.795 3.499 12.900 1.00 78.06 93 HIS A N 1
ATOM 732 C CA . HIS A 1 93 ? 4.190 3.789 11.524 1.00 78.06 93 HIS A CA 1
ATOM 733 C C . HIS A 1 93 ? 3.062 4.464 10.738 1.00 78.06 93 HIS A C 1
ATOM 735 O O . HIS A 1 93 ? 3.305 5.020 9.666 1.00 78.06 93 HIS A O 1
ATOM 741 N N . LEU A 1 94 ? 1.831 4.441 11.262 1.00 75.50 94 LEU A N 1
ATOM 742 C CA . LEU A 1 94 ? 0.694 5.114 10.656 1.00 75.50 94 LEU A CA 1
ATOM 743 C C . LEU A 1 94 ? 0.620 6.570 11.117 1.00 75.50 94 LEU A C 1
ATOM 745 O O . LEU A 1 94 ? 0.568 6.850 12.305 1.00 75.50 94 LEU A O 1
ATOM 749 N N . GLY A 1 95 ? 0.541 7.504 10.170 1.00 79.56 95 GLY A N 1
ATOM 750 C CA . GLY A 1 95 ? 0.140 8.881 10.460 1.00 79.56 95 GLY A CA 1
ATOM 751 C C . GLY A 1 95 ? -1.373 9.010 10.680 1.00 79.56 95 GLY A C 1
ATOM 752 O O . GLY A 1 95 ? -2.145 8.097 10.379 1.00 79.56 95 GLY A O 1
ATOM 753 N N . ALA A 1 96 ? -1.818 10.188 11.131 1.00 79.50 96 ALA A N 1
ATOM 754 C CA . ALA A 1 96 ? -3.237 10.483 11.364 1.00 79.50 96 ALA A CA 1
ATOM 755 C C . ALA A 1 96 ? -4.127 10.219 10.131 1.00 79.50 96 ALA A C 1
ATOM 757 O O . ALA A 1 96 ? -5.250 9.736 10.266 1.00 79.50 96 ALA A O 1
ATOM 758 N N . GLU A 1 97 ? -3.615 10.474 8.924 1.00 81.06 97 GLU A N 1
ATOM 759 C CA . GLU A 1 97 ? -4.327 10.183 7.673 1.00 81.06 97 GLU A CA 1
ATOM 760 C C . GLU A 1 97 ? -4.560 8.684 7.454 1.00 81.06 97 GLU A C 1
ATOM 762 O O . GLU A 1 97 ? -5.621 8.285 6.976 1.00 81.06 97 GLU A O 1
ATOM 767 N N . SER A 1 98 ? -3.593 7.841 7.825 1.00 82.25 98 SER A N 1
ATOM 768 C CA . SER A 1 98 ? -3.728 6.388 7.728 1.00 82.25 98 SER A CA 1
ATOM 769 C C . SER A 1 98 ? -4.736 5.855 8.749 1.00 82.25 98 SER A C 1
ATOM 771 O O . SER A 1 98 ? -5.533 4.986 8.412 1.00 82.25 98 SER A O 1
ATOM 773 N N . VAL A 1 99 ? -4.772 6.415 9.963 1.00 82.81 99 VAL A N 1
ATOM 774 C CA . VAL A 1 99 ? -5.786 6.088 10.988 1.00 82.81 99 VAL A CA 1
ATOM 775 C C . VAL A 1 99 ? -7.196 6.431 10.498 1.00 82.81 99 VAL A C 1
ATOM 777 O O . VAL A 1 99 ? -8.120 5.619 10.610 1.00 82.81 99 VAL A O 1
ATOM 780 N N . ASP A 1 100 ? -7.370 7.615 9.909 1.00 85.06 100 ASP A N 1
ATOM 781 C CA . ASP A 1 100 ? -8.651 8.043 9.347 1.00 85.06 100 ASP A CA 1
ATOM 782 C C . ASP A 1 100 ? -9.089 7.159 8.170 1.00 85.06 100 ASP A C 1
ATOM 784 O O . ASP A 1 100 ? -10.233 6.699 8.118 1.00 85.06 100 ASP A O 1
ATOM 788 N N . ARG A 1 101 ? -8.164 6.857 7.252 1.00 84.62 101 ARG A N 1
ATOM 789 C CA . ARG A 1 101 ? -8.416 5.968 6.112 1.00 84.62 101 ARG A CA 1
ATOM 790 C C . ARG A 1 101 ? -8.808 4.564 6.567 1.00 84.62 101 ARG A C 1
ATOM 792 O O . ARG A 1 101 ? -9.784 4.017 6.057 1.00 84.62 101 ARG A O 1
ATOM 799 N N . PHE A 1 102 ? -8.090 4.004 7.539 1.00 88.00 102 PHE A N 1
ATOM 800 C CA . PHE A 1 102 ? -8.400 2.697 8.113 1.00 88.00 102 PHE A CA 1
ATOM 801 C C . PHE A 1 102 ? -9.817 2.674 8.701 1.00 88.00 102 PHE A C 1
ATOM 803 O O . PHE A 1 102 ? -10.605 1.788 8.372 1.00 88.00 102 PHE A O 1
ATOM 810 N N . SER A 1 103 ? -10.172 3.699 9.483 1.00 88.00 103 SER A N 1
ATOM 811 C CA . SER A 1 103 ? -11.510 3.846 10.078 1.00 88.00 103 SER A CA 1
ATOM 812 C C . SER A 1 103 ? -12.605 3.904 9.010 1.00 88.00 103 SER A C 1
ATOM 814 O O . SER A 1 103 ? -13.615 3.208 9.110 1.00 88.00 103 SER A O 1
ATOM 816 N N . ARG A 1 104 ? -12.394 4.688 7.943 1.00 86.56 104 ARG A N 1
ATOM 817 C CA . ARG A 1 104 ? -13.342 4.787 6.822 1.00 86.56 104 ARG A CA 1
ATOM 818 C C . ARG A 1 104 ? -13.522 3.460 6.098 1.00 86.56 104 ARG A C 1
ATOM 820 O O . ARG A 1 104 ? -14.651 3.080 5.808 1.00 86.56 104 ARG A O 1
ATOM 827 N N . HIS A 1 105 ? -12.438 2.736 5.832 1.00 85.88 105 HIS A N 1
ATOM 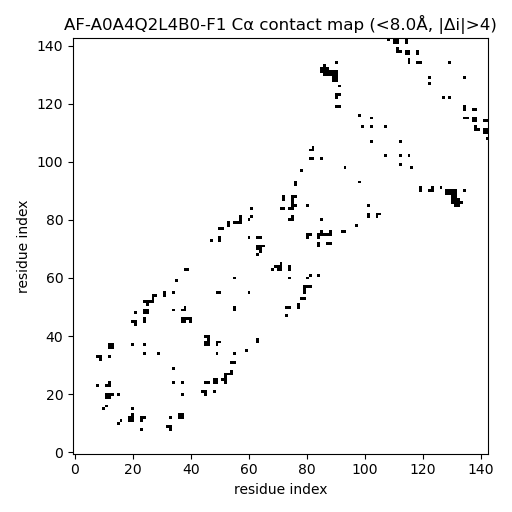828 C CA . HIS A 1 105 ? -12.540 1.431 5.185 1.00 85.88 105 HIS A CA 1
ATOM 829 C C . HIS A 1 105 ? -13.249 0.381 6.044 1.00 85.88 105 HIS A C 1
ATOM 831 O O . HIS A 1 105 ? -13.925 -0.488 5.501 1.00 85.88 105 HIS A O 1
ATOM 837 N N . LYS A 1 106 ? -13.108 0.455 7.371 1.00 87.25 106 LYS A N 1
ATOM 838 C CA . LYS A 1 106 ? -13.843 -0.398 8.311 1.00 87.25 106 LYS A CA 1
ATOM 839 C C . LYS A 1 106 ? -15.310 0.008 8.487 1.00 87.25 106 LYS A C 1
ATOM 841 O O . LYS A 1 106 ? -16.017 -0.664 9.225 1.00 87.25 106 LYS A O 1
ATOM 846 N N . ALA A 1 107 ? -15.760 1.076 7.818 1.00 89.00 107 ALA A N 1
ATOM 847 C CA . ALA A 1 107 ? -17.074 1.683 8.024 1.00 89.00 107 ALA A CA 1
ATOM 848 C C . ALA A 1 107 ? -17.341 1.999 9.510 1.00 89.00 107 ALA A C 1
ATOM 850 O O . ALA A 1 107 ? -18.445 1.793 10.010 1.00 89.00 107 ALA A O 1
ATOM 851 N N . ALA A 1 108 ? -16.306 2.485 10.206 1.00 89.75 108 ALA A N 1
ATOM 852 C CA . ALA A 1 108 ? -16.350 2.783 11.631 1.00 89.75 108 ALA A CA 1
ATOM 853 C C . ALA A 1 108 ? -17.465 3.781 11.968 1.00 89.75 108 ALA A C 1
ATOM 855 O O . ALA A 1 108 ? -17.618 4.805 11.295 1.00 89.75 108 ALA A O 1
ATOM 856 N N . THR A 1 109 ? -18.189 3.530 13.057 1.00 92.88 109 THR A N 1
ATOM 857 C CA . THR A 1 109 ? -19.042 4.556 13.669 1.00 92.88 109 THR A CA 1
ATOM 858 C C . THR A 1 109 ? -18.183 5.687 14.244 1.00 92.88 109 THR A C 1
ATOM 860 O O . THR A 1 109 ? -16.981 5.525 14.468 1.00 92.88 109 THR A O 1
ATOM 863 N N . GLU A 1 110 ? -18.789 6.839 14.544 1.00 90.62 110 GLU A N 1
ATOM 864 C CA . GLU A 1 110 ? -18.064 7.932 15.209 1.00 90.62 110 GLU A CA 1
ATOM 865 C C . GLU A 1 110 ? -17.500 7.489 16.572 1.00 90.62 110 GLU A C 1
ATOM 867 O O . GLU A 1 110 ? -16.378 7.850 16.923 1.00 90.62 110 GLU A O 1
ATOM 872 N N . ALA A 1 111 ? -18.232 6.642 17.307 1.00 90.81 111 ALA A N 1
ATOM 873 C CA . ALA A 1 111 ? -17.780 6.084 18.581 1.00 90.81 111 ALA A CA 1
ATOM 874 C C . ALA A 1 111 ? -16.542 5.189 18.404 1.00 90.81 111 ALA A C 1
ATOM 876 O O . ALA A 1 111 ? -15.543 5.373 19.101 1.00 90.81 111 ALA A O 1
ATOM 877 N N . GLN A 1 112 ? -16.567 4.289 17.417 1.00 92.62 112 GLN A N 1
ATOM 878 C CA . GLN A 1 112 ? -15.434 3.420 17.088 1.00 92.62 112 GLN A CA 1
ATOM 879 C C . GLN A 1 112 ? -14.228 4.225 16.605 1.00 92.62 112 GLN A C 1
ATOM 881 O O . GLN A 1 112 ? -13.101 3.974 17.027 1.00 92.62 112 GLN A O 1
ATOM 886 N N . ARG A 1 113 ? -14.449 5.247 15.772 1.00 90.31 113 ARG A N 1
ATOM 887 C CA . ARG A 1 113 ? -13.392 6.154 15.311 1.00 90.31 113 ARG A CA 1
ATOM 888 C C . ARG A 1 113 ? -12.764 6.920 16.478 1.00 90.31 113 ARG A C 1
ATOM 890 O O . ARG A 1 113 ? -11.540 7.011 16.558 1.00 90.31 113 ARG A O 1
ATOM 897 N N . ALA A 1 114 ? -13.572 7.430 17.407 1.00 90.31 114 ALA A N 1
ATOM 898 C CA . ALA A 1 114 ? -13.086 8.122 18.598 1.00 90.31 114 ALA A CA 1
ATOM 899 C C . ALA A 1 114 ? -12.285 7.191 19.526 1.00 90.31 114 ALA A C 1
ATOM 901 O O . ALA A 1 114 ? -11.213 7.578 20.001 1.00 90.31 114 ALA A O 1
ATOM 902 N N . ALA A 1 115 ? -12.765 5.963 19.748 1.00 90.88 115 ALA A N 1
ATOM 903 C CA . ALA A 1 115 ? -12.051 4.948 20.520 1.00 90.88 115 ALA A CA 1
ATOM 904 C C . ALA A 1 115 ? -10.721 4.572 19.852 1.00 90.88 115 ALA A C 1
ATOM 906 O O . ALA A 1 115 ? -9.678 4.582 20.501 1.00 90.88 115 ALA A O 1
ATOM 907 N N . PHE A 1 116 ? -10.720 4.365 18.534 1.00 90.56 116 PHE A N 1
ATOM 908 C CA . PHE A 1 116 ? -9.517 4.022 17.784 1.00 90.56 116 PHE A CA 1
ATOM 909 C C . PHE A 1 116 ? -8.463 5.134 17.821 1.00 90.56 116 PHE A C 1
ATOM 911 O O . PHE A 1 116 ? -7.290 4.858 18.059 1.00 90.56 116 PHE A O 1
ATOM 918 N N . ILE A 1 117 ? -8.863 6.403 17.674 1.00 89.12 117 ILE A N 1
ATOM 919 C CA . ILE A 1 117 ? -7.949 7.552 17.801 1.00 89.12 117 ILE A CA 1
ATOM 920 C C . ILE A 1 117 ? -7.372 7.649 19.219 1.00 89.12 117 ILE A C 1
ATOM 922 O O . ILE A 1 117 ? -6.195 7.981 19.380 1.00 89.12 117 ILE A O 1
ATOM 926 N N . ARG A 1 118 ? -8.176 7.376 20.254 1.00 89.44 118 ARG A N 1
ATOM 927 C CA . ARG A 1 118 ? -7.711 7.364 21.647 1.00 89.44 118 ARG A CA 1
ATOM 928 C C . ARG A 1 118 ? -6.664 6.273 21.866 1.00 89.44 118 ARG A C 1
ATOM 930 O O . ARG A 1 118 ? -5.580 6.589 22.354 1.00 89.44 118 ARG A O 1
ATOM 937 N N . GLU A 1 119 ? -6.958 5.038 21.469 1.00 88.19 119 GLU A N 1
ATOM 938 C CA . GLU A 1 119 ? -6.038 3.904 21.617 1.00 88.19 119 GLU A CA 1
ATOM 939 C C . GLU A 1 119 ? -4.760 4.096 20.790 1.00 88.19 119 GLU A C 1
ATOM 941 O O . GLU A 1 119 ? -3.658 3.840 21.280 1.00 88.19 119 GLU A O 1
ATOM 946 N N . TYR A 1 120 ? -4.889 4.641 19.575 1.00 85.38 120 TYR A N 1
ATOM 947 C CA . TYR A 1 120 ? -3.757 5.079 18.762 1.00 85.38 120 TYR A CA 1
ATOM 948 C C . TYR A 1 120 ? -2.881 6.081 19.528 1.00 85.38 120 TYR A C 1
ATOM 950 O O . TYR A 1 120 ? -1.679 5.896 19.611 1.00 85.38 120 TYR A O 1
ATOM 958 N N . ARG A 1 121 ? -3.427 7.132 20.149 1.00 85.31 121 ARG A N 1
ATOM 959 C CA . ARG A 1 121 ? -2.579 8.098 20.880 1.00 85.31 121 ARG A CA 1
ATOM 960 C C . ARG A 1 121 ? -1.891 7.468 22.089 1.00 85.31 121 ARG A C 1
ATOM 962 O O . ARG A 1 121 ? -0.683 7.624 22.257 1.00 85.31 121 ARG A O 1
ATOM 969 N N . GLN A 1 122 ? -2.646 6.720 22.894 1.00 85.19 122 GLN A N 1
ATOM 970 C CA . GLN A 1 122 ? -2.136 6.118 24.126 1.00 85.19 122 GLN A CA 1
ATOM 971 C C . GLN A 1 122 ? -1.018 5.125 23.874 1.00 85.19 122 GLN A C 1
ATOM 973 O O . GLN A 1 122 ? -0.025 5.090 24.602 1.00 85.19 122 GLN A O 1
ATOM 978 N N . ALA A 1 123 ? -1.187 4.275 22.866 1.00 81.56 123 ALA A N 1
ATOM 979 C CA . ALA A 1 123 ? -0.171 3.292 22.592 1.00 81.56 123 ALA A CA 1
ATOM 980 C C . ALA A 1 123 ? 1.136 4.002 22.145 1.00 81.56 123 ALA A C 1
ATOM 982 O O . ALA A 1 123 ? 2.214 3.430 22.317 1.00 81.56 123 ALA A O 1
ATOM 983 N N . GLY A 1 124 ? 1.054 5.247 21.643 1.00 75.62 124 GLY A N 1
ATOM 984 C CA . GLY A 1 124 ? 2.148 5.953 20.966 1.00 75.62 124 GLY A CA 1
ATOM 985 C C . GLY A 1 124 ? 3.052 6.710 21.858 1.00 75.62 124 GLY A C 1
ATOM 986 O O . GLY A 1 124 ? 4.268 6.576 21.772 1.00 75.62 124 GLY A O 1
ATOM 987 N N . GLU A 1 125 ? 2.429 7.376 22.810 1.00 78.88 125 GLU A N 1
ATOM 988 C CA . GLU A 1 125 ? 3.093 7.880 23.998 1.00 78.88 125 GLU A CA 1
ATOM 989 C C . GLU A 1 125 ? 3.844 6.761 24.740 1.00 78.88 125 GLU A C 1
ATOM 991 O O . GLU A 1 125 ? 4.852 7.009 25.395 1.00 78.88 125 GLU A O 1
ATOM 996 N N . ARG A 1 126 ? 3.374 5.513 24.622 1.00 78.94 126 ARG A N 1
ATOM 997 C CA . ARG A 1 126 ? 3.919 4.343 25.320 1.00 78.94 126 ARG A CA 1
ATOM 998 C C . ARG A 1 126 ? 4.814 3.455 24.453 1.00 78.94 126 ARG A C 1
ATOM 1000 O O . ARG A 1 126 ? 5.278 2.433 24.957 1.00 78.94 126 ARG A O 1
ATOM 1007 N N . HIS A 1 127 ? 5.031 3.803 23.181 1.00 71.88 127 HIS A N 1
ATOM 1008 C CA . HIS A 1 127 ? 5.774 2.998 22.202 1.00 71.88 127 HIS A CA 1
ATOM 1009 C C . HIS A 1 127 ? 5.386 1.507 22.201 1.00 71.88 127 HIS A C 1
ATOM 1011 O O . HIS A 1 127 ? 6.233 0.621 22.091 1.00 71.88 127 HIS A O 1
ATOM 1017 N N . LEU A 1 128 ? 4.094 1.199 22.349 1.00 76.88 128 LEU A N 1
ATOM 1018 C CA . LEU A 1 128 ? 3.646 -0.191 22.402 1.00 76.88 128 LEU A CA 1
ATOM 1019 C C . LEU A 1 128 ? 3.791 -0.842 21.023 1.00 76.88 128 LEU A C 1
ATOM 1021 O O . LEU A 1 128 ? 3.252 -0.341 20.039 1.00 76.88 128 LEU A O 1
ATOM 1025 N N . HIS A 1 129 ? 4.450 -1.996 20.953 1.00 81.31 129 HIS A N 1
ATOM 1026 C CA . HIS A 1 129 ? 4.498 -2.824 19.746 1.00 81.31 129 HIS A CA 1
ATOM 1027 C C . HIS A 1 129 ? 3.157 -3.547 19.540 1.00 81.31 129 HIS A C 1
ATOM 1029 O O . HIS A 1 129 ? 3.045 -4.747 19.775 1.00 81.31 129 HIS A O 1
ATOM 1035 N N . ARG A 1 130 ? 2.119 -2.795 19.160 1.00 84.81 130 ARG A N 1
ATOM 1036 C CA . ARG A 1 130 ? 0.793 -3.320 18.811 1.00 84.81 130 ARG A CA 1
ATOM 1037 C C . ARG A 1 130 ? 0.529 -3.134 17.330 1.00 84.81 130 ARG A C 1
ATOM 1039 O O . ARG A 1 130 ? 0.845 -2.080 16.771 1.00 84.81 130 ARG A O 1
ATOM 1046 N N . SER A 1 131 ? -0.068 -4.152 16.721 1.00 88.81 131 SER A N 1
ATOM 1047 C CA . SER A 1 131 ? -0.531 -4.036 15.349 1.00 88.81 131 SER A CA 1
ATOM 1048 C C . SER A 1 131 ? -1.731 -3.092 15.276 1.00 88.81 131 SER A C 1
ATOM 1050 O O . SER A 1 131 ? -2.452 -2.880 16.259 1.00 88.81 131 SER A O 1
ATOM 1052 N N . VAL A 1 132 ? -1.969 -2.526 14.099 1.00 88.00 132 VAL A N 1
ATOM 1053 C CA . VAL A 1 132 ? -3.159 -1.707 13.844 1.00 88.00 132 VAL A CA 1
ATOM 1054 C C . VAL A 1 132 ? -4.438 -2.512 14.094 1.00 88.00 132 VAL A C 1
ATOM 1056 O O . VAL A 1 132 ? -5.397 -1.982 14.657 1.00 88.00 132 VAL A O 1
ATOM 1059 N N . ALA A 1 133 ? -4.434 -3.802 13.744 1.00 89.00 133 ALA A N 1
ATOM 1060 C CA . ALA A 1 133 ? -5.554 -4.703 13.994 1.00 89.00 133 ALA A CA 1
ATOM 1061 C C . ALA A 1 133 ? -5.839 -4.897 15.494 1.00 89.00 133 ALA A C 1
ATOM 1063 O O . ALA A 1 133 ? -7.003 -4.889 15.892 1.00 89.00 133 ALA A O 1
ATOM 1064 N N . ASP A 1 134 ? -4.806 -5.005 16.337 1.00 89.94 134 ASP A N 1
ATOM 1065 C CA . ASP A 1 134 ? -4.987 -5.159 17.788 1.00 89.94 134 ASP A CA 1
ATOM 1066 C C . ASP A 1 134 ? -5.658 -3.928 18.399 1.00 89.94 134 ASP A C 1
ATOM 1068 O O . ASP A 1 134 ? -6.621 -4.052 19.158 1.00 89.94 134 ASP A O 1
ATOM 1072 N N . VAL A 1 135 ? -5.166 -2.738 18.038 1.00 88.81 135 VAL A N 1
ATOM 1073 C CA . VAL A 1 135 ? -5.697 -1.446 18.499 1.00 88.81 135 VAL A CA 1
ATOM 1074 C C . VAL A 1 135 ? -7.140 -1.262 18.025 1.00 88.81 135 VAL A C 1
ATOM 1076 O O . VAL A 1 135 ? -8.006 -0.863 18.802 1.00 88.81 135 VAL A O 1
ATOM 1079 N N . TRP A 1 136 ? -7.425 -1.622 16.773 1.00 91.31 136 TRP A N 1
ATOM 1080 C CA . TRP A 1 136 ? -8.780 -1.607 16.229 1.00 91.31 136 TRP A CA 1
ATOM 1081 C C . TRP A 1 136 ? -9.728 -2.552 16.979 1.00 91.31 136 TRP A C 1
ATOM 1083 O O . TRP A 1 136 ? -10.840 -2.158 17.313 1.00 91.31 136 TRP A O 1
ATOM 1093 N N . SER A 1 137 ? -9.278 -3.761 17.327 1.00 90.06 137 SER A N 1
ATOM 1094 C CA . SER A 1 137 ? -10.115 -4.747 18.028 1.00 90.06 137 SER A CA 1
ATOM 1095 C C . SER A 1 137 ? -10.563 -4.304 19.427 1.00 90.06 137 SER A C 1
ATOM 1097 O O . SER A 1 137 ? -11.531 -4.848 19.958 1.00 90.06 137 SER A O 1
ATOM 1099 N N . ILE A 1 138 ? -9.846 -3.356 20.042 1.00 88.50 138 ILE A N 1
ATOM 1100 C CA . ILE A 1 138 ? -10.241 -2.711 21.301 1.00 88.50 138 ILE A CA 1
ATOM 1101 C C . ILE A 1 138 ? -11.341 -1.692 21.007 1.00 88.50 138 ILE A C 1
ATOM 1103 O O . ILE A 1 138 ? -12.406 -1.750 21.616 1.00 88.50 138 ILE A O 1
ATOM 1107 N N . ALA A 1 139 ? -11.118 -0.827 20.015 1.00 88.31 139 ALA A N 1
ATOM 1108 C CA . ALA A 1 139 ? -12.081 0.187 19.600 1.00 88.31 139 ALA A CA 1
ATOM 1109 C C . ALA A 1 139 ? -13.435 -0.405 19.166 1.00 88.31 139 ALA A C 1
ATOM 1111 O O . ALA A 1 139 ? -14.473 0.150 19.512 1.00 88.31 139 ALA A O 1
ATOM 1112 N N . GLU A 1 140 ? -13.438 -1.554 18.480 1.00 88.31 140 GLU A N 1
ATOM 1113 C CA . GLU A 1 140 ? -14.661 -2.277 18.089 1.00 88.31 140 GLU A CA 1
ATOM 1114 C C . GLU A 1 140 ? -15.494 -2.779 19.273 1.00 88.31 140 GLU A C 1
ATOM 1116 O O . GLU A 1 140 ? -16.698 -2.966 19.137 1.00 88.31 140 GLU A O 1
ATOM 1121 N N . ARG A 1 141 ? -14.873 -3.041 20.429 1.00 88.06 141 ARG A N 1
ATOM 1122 C CA . ARG A 1 141 ? -15.589 -3.518 21.626 1.00 88.06 141 ARG A CA 1
ATOM 1123 C C . ARG A 1 141 ? -16.155 -2.373 22.460 1.00 88.06 141 ARG A C 1
ATOM 1125 O O . ARG A 1 141 ? -17.031 -2.608 23.287 1.00 88.06 141 ARG A O 1
ATOM 1132 N N . GLU A 1 142 ? -15.615 -1.171 22.288 1.00 81.81 142 GLU A N 1
ATOM 1133 C CA . GLU A 1 142 ? -15.928 0.005 23.103 1.00 81.81 142 GLU A CA 1
ATOM 1134 C C . GLU A 1 142 ? -16.957 0.949 22.464 1.00 81.81 142 GLU A C 1
ATOM 1136 O O . GLU A 1 142 ? -17.481 1.814 23.169 1.00 81.81 142 GLU A O 1
ATOM 1141 N N . GLY A 1 143 ? -17.241 0.814 21.162 1.00 66.31 143 GLY A N 1
ATOM 1142 C CA . GLY A 1 143 ? -18.162 1.679 20.411 1.00 66.31 143 GLY A CA 1
ATOM 1143 C C . GLY A 1 143 ? -19.145 0.911 19.546 1.00 66.31 143 GLY A C 1
ATOM 1144 O O . GLY A 1 143 ? -20.292 1.396 19.445 1.00 66.31 143 GLY A O 1
#

Radius of gyration: 17.89 Å; Cα contacts (8 Å, |Δi|>4): 168; chains: 1; bounding box: 38×27×54 Å

pLDDT: mean 89.19, std 10.5, range [42.72, 98.44]

Foldseek 3Di:
DDPVVLVVLQCCLQPNDPVSLQVSLQDQPHDPSSLLSQCPDPDVSSVLSNLVHLPCACVNLVVSCVVPVVCLASSLLGPRHQLVSVQADFLQSDDPSNLVVNCVNVVHDPQLSVQLVVLSVVCNVVVPRHGSNRSSVRSVVRD

Mean predicted aligned error: 5.74 Å